Protein AF-A0A2X3K9X8-F1 (afdb_monomer)

Sequence (45 aa):
MIQYLNVFFYDIYPYICATVFFLGSWLRYDYGQYTWRASLKSNAR

Foldseek 3Di:
DVVVVCCCVPPPVVVVVVVCVVVVVVVCVVPVVVVPDDPDPPPDD

Secondary structure (DSSP, 8-state):
-HHHHHIIIIIIHHHHHHHHHHHHHHHHHHH-GGG-S--------

Solvent-accessible surface area (backbone atoms only — not comparable to full-atom values): 2859 Å² total; per-residue (Å²): 116,70,66,62,54,48,47,44,60,70,66,45,41,58,57,53,52,50,50,51,52,55,53,50,50,49,51,40,58,76,77,32,54,91,77,66,62,86,89,72,84,78,88,77,133

InterPro domains:
  IPR023234 NarG-like domain [PF02665] (6-39)
  IPR036197 NarG-like superfamily [SSF103501] (3-39)
  IPR051936 Membrane-embedded heme-iron electron transfer protein [PTHR30598] (3-39)

Structure (mmCIF, N/CA/C/O backbone):
data_AF-A0A2X3K9X8-F1
#
_entry.id   AF-A0A2X3K9X8-F1
#
loop_
_atom_site.group_PDB
_atom_site.id
_atom_site.type_symbol
_atom_site.label_atom_id
_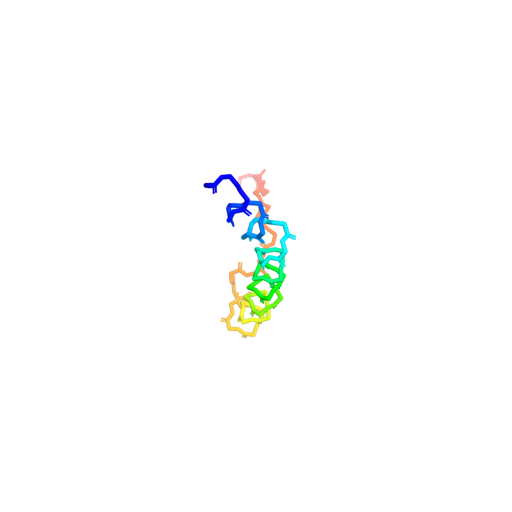atom_site.label_alt_id
_atom_site.label_comp_id
_atom_site.label_asym_id
_atom_site.label_entity_id
_atom_site.label_seq_id
_atom_site.pdbx_PDB_ins_code
_atom_site.Cartn_x
_atom_site.Cartn_y
_atom_site.Cartn_z
_atom_site.occupancy
_atom_site.B_iso_or_equiv
_atom_site.auth_seq_id
_atom_site.auth_comp_id
_atom_site.auth_asym_id
_atom_site.auth_atom_id
_atom_site.pdbx_PDB_model_num
ATOM 1 N N . MET A 1 1 ? -12.020 8.886 21.216 1.00 62.59 1 MET A N 1
ATOM 2 C CA . MET A 1 1 ? -10.758 9.265 20.538 1.00 62.59 1 MET A CA 1
ATOM 3 C C . MET A 1 1 ? -10.008 8.053 19.985 1.00 62.59 1 MET A C 1
ATOM 5 O O . MET A 1 1 ? -9.858 7.980 18.778 1.00 62.59 1 MET A O 1
ATOM 9 N N . ILE A 1 2 ? -9.611 7.070 20.806 1.00 79.31 2 ILE A N 1
ATOM 10 C CA . ILE A 1 2 ? -8.843 5.890 20.338 1.00 79.31 2 ILE A CA 1
ATOM 11 C C . ILE A 1 2 ? -9.612 5.008 19.332 1.00 79.31 2 ILE A C 1
ATOM 13 O O . ILE A 1 2 ? -9.018 4.474 18.406 1.00 79.31 2 ILE A O 1
ATOM 17 N N . GLN A 1 3 ? -10.941 4.930 19.444 1.00 83.31 3 GLN A N 1
ATOM 18 C CA . GLN A 1 3 ? -11.786 4.157 18.521 1.00 83.31 3 GLN A CA 1
ATOM 19 C C . GLN A 1 3 ? -11.667 4.598 17.052 1.00 83.31 3 GLN A C 1
ATOM 21 O O . GLN A 1 3 ? -11.597 3.754 16.170 1.00 83.31 3 GLN A O 1
ATOM 26 N N . TYR A 1 4 ? -11.567 5.906 16.784 1.00 85.50 4 TYR A N 1
ATOM 27 C CA . TYR A 1 4 ? -11.400 6.410 15.416 1.00 85.50 4 TYR A CA 1
ATOM 28 C C . TYR A 1 4 ? -10.061 5.974 14.810 1.00 85.50 4 TYR A C 1
ATOM 30 O O . TYR A 1 4 ? -10.003 5.546 13.662 1.00 85.50 4 TYR A O 1
ATOM 38 N N . LEU A 1 5 ? -8.988 6.038 15.605 1.00 90.56 5 LEU A N 1
ATOM 39 C CA . LEU A 1 5 ? -7.662 5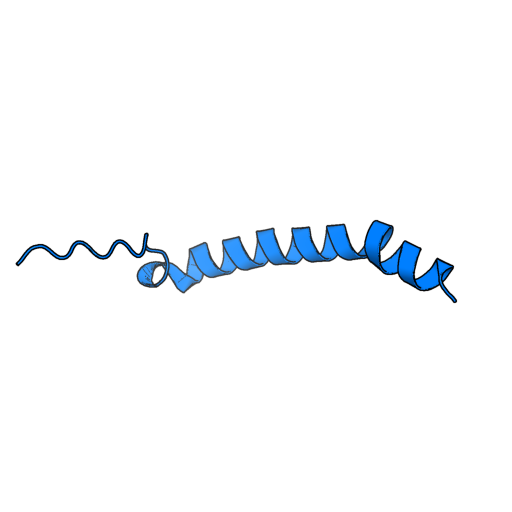.599 15.175 1.00 90.56 5 LEU A CA 1
ATOM 40 C C . LEU A 1 5 ? -7.631 4.088 14.926 1.00 90.56 5 LEU A C 1
ATOM 42 O O . LEU A 1 5 ? -7.044 3.658 13.942 1.00 90.56 5 LEU A O 1
ATOM 46 N N . ASN A 1 6 ? -8.301 3.290 15.761 1.00 89.62 6 ASN A N 1
ATOM 47 C CA . ASN A 1 6 ? -8.386 1.844 15.554 1.00 89.62 6 ASN A CA 1
ATOM 48 C C . ASN A 1 6 ? -9.085 1.492 14.235 1.00 89.62 6 ASN A C 1
ATOM 50 O O . ASN A 1 6 ? -8.530 0.735 13.447 1.00 89.62 6 ASN A O 1
ATOM 54 N N . VAL A 1 7 ? -10.249 2.082 13.957 1.00 90.88 7 VAL A N 1
ATOM 55 C CA . VAL A 1 7 ? -10.957 1.859 12.683 1.00 90.88 7 VAL A CA 1
ATOM 56 C C . VAL A 1 7 ? -10.092 2.307 11.502 1.00 90.88 7 VAL A C 1
ATOM 58 O O . VAL A 1 7 ? -9.964 1.604 10.504 1.00 90.88 7 VAL A O 1
ATOM 61 N N . PHE A 1 8 ? -9.413 3.448 11.622 1.00 90.56 8 PHE A N 1
ATOM 62 C CA . PHE A 1 8 ? -8.526 3.918 10.565 1.00 90.56 8 PHE A CA 1
ATOM 63 C C . PHE A 1 8 ? -7.369 2.944 10.281 1.00 90.56 8 PHE A C 1
ATOM 65 O O . PHE A 1 8 ? -7.146 2.593 9.124 1.00 90.56 8 PHE A O 1
ATOM 72 N N . PHE A 1 9 ? -6.649 2.485 11.308 1.00 92.00 9 PHE A N 1
ATOM 73 C CA . PHE A 1 9 ? -5.468 1.633 11.128 1.00 92.00 9 PHE A CA 1
ATOM 74 C C . PHE A 1 9 ? -5.791 0.176 10.797 1.00 92.00 9 PHE A C 1
ATOM 76 O O . PHE A 1 9 ? -5.036 -0.445 10.052 1.00 92.00 9 PHE A O 1
ATOM 83 N N . TYR A 1 10 ? -6.872 -0.377 11.343 1.00 89.75 10 TYR A N 1
ATOM 84 C CA . TYR A 1 10 ? -7.171 -1.801 11.195 1.00 89.75 10 TYR A CA 1
ATOM 85 C C . TYR A 1 10 ? -8.216 -2.086 10.120 1.00 89.75 10 TYR A C 1
ATOM 87 O O . TYR A 1 10 ? -8.102 -3.115 9.459 1.00 89.75 10 TYR A O 1
ATOM 95 N N . ASP A 1 11 ? -9.157 -1.169 9.876 1.00 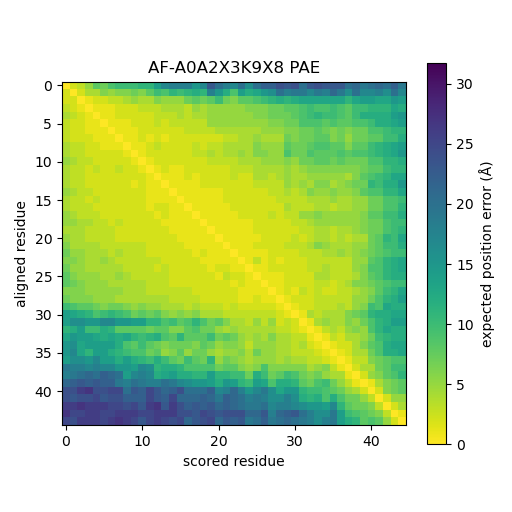89.31 11 ASP A N 1
ATOM 96 C CA . ASP A 1 11 ? -10.191 -1.385 8.861 1.00 89.31 11 ASP A CA 1
ATOM 97 C C . ASP A 1 11 ? -9.871 -0.686 7.541 1.00 89.31 11 ASP A C 1
ATOM 99 O O . ASP A 1 11 ? -10.154 -1.244 6.494 1.00 89.31 11 ASP A O 1
ATOM 103 N N . ILE A 1 12 ? -9.281 0.515 7.533 1.00 93.50 12 ILE A N 1
ATOM 104 C CA . ILE A 1 12 ? -9.125 1.297 6.286 1.00 93.50 12 ILE A CA 1
ATOM 105 C C . ILE A 1 12 ? -7.710 1.181 5.707 1.00 93.50 12 ILE A C 1
ATOM 107 O O . ILE A 1 12 ? -7.525 0.882 4.523 1.00 93.50 12 ILE A O 1
ATOM 111 N N . TYR A 1 13 ? -6.697 1.404 6.543 1.00 94.25 13 TYR A N 1
ATOM 112 C CA . TYR A 1 13 ? -5.291 1.419 6.150 1.00 94.25 13 TYR A CA 1
ATOM 113 C C . TYR A 1 13 ? -4.808 0.164 5.394 1.00 94.25 13 TYR A C 1
ATOM 115 O O . TYR A 1 13 ? -4.125 0.349 4.382 1.00 94.25 13 TYR A O 1
ATOM 123 N N . PRO A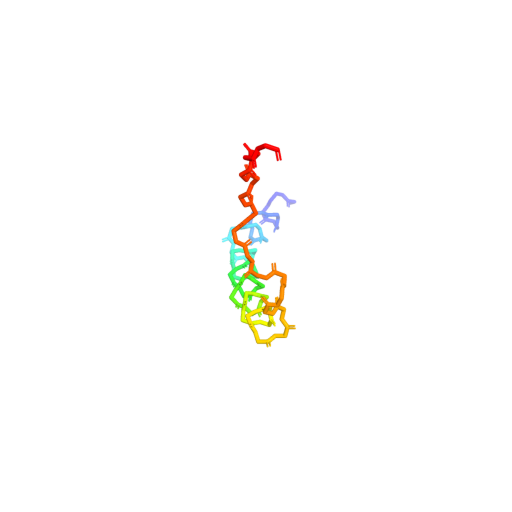 1 14 ? -5.164 -1.091 5.760 1.00 95.44 14 PRO A N 1
ATOM 124 C CA . PRO A 1 14 ? -4.662 -2.260 5.031 1.00 95.44 14 PRO A CA 1
ATOM 125 C C . PRO A 1 14 ? -5.080 -2.271 3.556 1.00 95.44 14 PRO A C 1
ATOM 127 O O . PRO A 1 14 ? -4.281 -2.645 2.695 1.00 95.44 14 PRO A O 1
ATOM 130 N N . TYR A 1 15 ? -6.288 -1.800 3.235 1.00 95.19 15 TYR A N 1
ATOM 131 C CA . TYR A 1 15 ? -6.764 -1.739 1.852 1.00 95.19 15 TYR A CA 1
ATOM 132 C C . TYR A 1 15 ? -6.061 -0.647 1.048 1.00 95.19 15 TYR A C 1
ATOM 134 O O . TYR A 1 15 ? -5.738 -0.858 -0.124 1.00 95.19 15 TYR A O 1
ATOM 142 N N . ILE A 1 16 ? -5.769 0.499 1.671 1.00 95.94 16 ILE A N 1
ATOM 143 C CA . ILE A 1 16 ? -4.997 1.573 1.033 1.00 95.94 16 ILE A CA 1
ATOM 144 C C . ILE A 1 16 ? -3.576 1.082 0.743 1.00 95.94 16 ILE A C 1
ATOM 146 O O . ILE A 1 16 ? -3.097 1.230 -0.382 1.00 95.94 16 ILE A O 1
ATOM 150 N N . CYS A 1 17 ? -2.923 0.439 1.716 1.00 95.75 17 CYS A N 1
ATOM 151 C CA . CYS A 1 17 ? -1.591 -0.136 1.534 1.00 95.75 17 CYS A CA 1
ATOM 152 C C . CYS A 1 17 ? -1.564 -1.168 0.407 1.00 95.75 17 CYS A C 1
ATOM 154 O O . CYS A 1 17 ? -0.692 -1.091 -0.457 1.00 95.75 17 CYS A O 1
ATOM 156 N N . ALA A 1 18 ? -2.525 -2.096 0.382 1.00 96.06 18 ALA A N 1
ATOM 157 C CA . ALA A 1 18 ? -2.627 -3.094 -0.677 1.00 96.06 18 ALA A CA 1
ATOM 158 C C . ALA A 1 18 ? -2.816 -2.431 -2.050 1.00 96.06 18 ALA A C 1
ATOM 160 O O . ALA A 1 18 ? -2.092 -2.737 -2.994 1.00 96.06 18 ALA A O 1
ATOM 161 N N . THR A 1 19 ? -3.729 -1.466 -2.146 1.00 96.56 19 THR A N 1
ATOM 162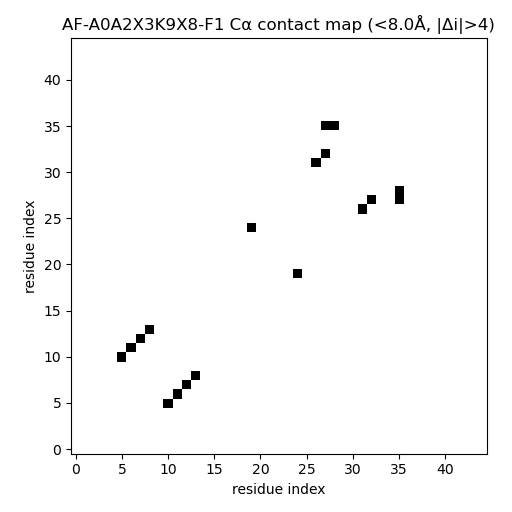 C CA . THR A 1 19 ? -4.023 -0.756 -3.397 1.00 96.56 19 THR A CA 1
ATOM 163 C C . THR A 1 19 ? -2.795 -0.021 -3.930 1.00 96.56 19 THR A C 1
ATOM 165 O O . THR A 1 19 ? -2.436 -0.188 -5.095 1.00 96.56 19 THR A O 1
ATOM 168 N N . VAL A 1 20 ? -2.102 0.742 -3.079 1.00 96.56 20 VAL A N 1
ATOM 169 C CA . VAL A 1 20 ? -0.882 1.468 -3.465 1.00 96.56 20 VAL A CA 1
ATOM 170 C C . VAL A 1 20 ? 0.253 0.504 -3.803 1.00 96.56 20 VAL A C 1
ATOM 172 O O . VAL A 1 20 ? 0.993 0.752 -4.752 1.00 96.56 20 VAL A O 1
ATOM 175 N N . PHE A 1 21 ? 0.384 -0.612 -3.082 1.00 95.00 21 PHE A N 1
ATOM 176 C CA . PHE A 1 21 ? 1.406 -1.615 -3.368 1.00 95.00 21 PHE A CA 1
ATOM 177 C C . PHE A 1 21 ? 1.195 -2.267 -4.737 1.00 95.00 21 PHE A C 1
ATOM 179 O O . PHE A 1 21 ? 2.132 -2.314 -5.535 1.00 95.00 21 PHE A O 1
ATOM 186 N N . PHE A 1 22 ? -0.021 -2.727 -5.037 1.00 95.44 22 PHE A N 1
ATOM 187 C CA . PHE A 1 22 ? -0.314 -3.390 -6.307 1.00 95.44 22 PHE A CA 1
ATOM 188 C C . PHE A 1 22 ? -0.272 -2.414 -7.484 1.00 95.44 22 PHE A C 1
ATOM 190 O O . PHE A 1 22 ? 0.425 -2.680 -8.463 1.00 95.44 22 PHE A O 1
ATOM 197 N N . LEU A 1 23 ? -0.940 -1.261 -7.382 1.00 95.31 23 LEU A N 1
ATOM 198 C CA . LEU A 1 23 ? -0.948 -0.265 -8.457 1.00 95.31 23 LEU A CA 1
ATOM 199 C C . LEU A 1 23 ? 0.421 0.392 -8.644 1.00 95.31 23 LEU A C 1
ATOM 201 O O . LEU A 1 23 ? 0.853 0.593 -9.774 1.00 95.31 23 LEU A O 1
ATOM 205 N N . GLY A 1 24 ? 1.132 0.696 -7.558 1.00 91.31 24 GLY A N 1
ATOM 206 C CA . GLY A 1 24 ? 2.476 1.268 -7.623 1.00 91.31 24 GLY A CA 1
ATOM 207 C C . GLY A 1 24 ? 3.493 0.290 -8.210 1.00 91.31 24 GLY A C 1
ATOM 208 O O . GLY A 1 24 ? 4.324 0.688 -9.028 1.00 91.31 24 GLY A O 1
ATOM 209 N N . SER A 1 25 ? 3.399 -0.997 -7.857 1.00 90.31 25 SER A N 1
ATOM 210 C CA . SER A 1 25 ? 4.238 -2.042 -8.457 1.00 90.31 25 SER A CA 1
ATOM 211 C C . SER A 1 25 ? 3.928 -2.223 -9.938 1.00 90.31 25 SER A C 1
ATOM 213 O O . SER A 1 25 ? 4.860 -2.298 -10.732 1.00 90.31 25 SER A O 1
ATOM 215 N N . TRP A 1 26 ? 2.647 -2.219 -10.322 1.00 92.69 26 TRP A N 1
ATOM 216 C CA . TRP A 1 26 ? 2.237 -2.263 -11.727 1.00 92.69 26 TRP A CA 1
ATOM 217 C C . TRP A 1 26 ? 2.787 -1.062 -12.497 1.00 92.69 26 TRP A C 1
ATOM 219 O O . TRP A 1 26 ? 3.442 -1.224 -13.522 1.00 92.69 26 TRP A O 1
ATOM 229 N N . LEU A 1 27 ? 2.577 0.155 -11.997 1.00 92.88 27 LEU A N 1
ATOM 230 C CA . LEU A 1 27 ? 3.039 1.365 -12.670 1.00 92.88 27 LEU A CA 1
ATOM 231 C C . LEU A 1 27 ? 4.569 1.369 -12.822 1.00 92.88 27 LEU A C 1
ATOM 233 O O . LEU A 1 27 ? 5.094 1.700 -13.883 1.00 92.88 27 LEU A O 1
ATOM 237 N N . ARG A 1 28 ? 5.309 0.948 -11.791 1.00 88.50 28 ARG A N 1
ATOM 238 C CA . ARG A 1 28 ? 6.767 0.812 -11.892 1.00 88.50 28 ARG A CA 1
ATOM 239 C C . ARG A 1 28 ? 7.180 -0.298 -12.861 1.00 88.50 28 ARG A C 1
ATOM 241 O O . ARG A 1 28 ? 8.203 -0.145 -13.522 1.00 88.50 28 ARG A O 1
ATOM 248 N N . TYR A 1 29 ? 6.422 -1.386 -12.943 1.00 85.19 29 TYR A N 1
ATOM 249 C CA . TYR A 1 29 ? 6.673 -2.467 -13.894 1.00 85.19 29 TYR A CA 1
ATOM 250 C C . TYR A 1 29 ? 6.578 -1.968 -15.342 1.00 85.19 29 TYR A C 1
ATOM 252 O O . TYR A 1 29 ? 7.471 -2.240 -16.142 1.00 85.19 29 TYR A O 1
ATOM 260 N N . ASP A 1 30 ? 5.535 -1.196 -15.651 1.00 86.50 30 ASP A N 1
ATOM 261 C CA . ASP A 1 30 ? 5.238 -0.739 -17.013 1.00 86.50 30 ASP A CA 1
ATOM 262 C C . ASP A 1 30 ? 6.157 0.420 -17.454 1.00 86.50 30 ASP A C 1
ATOM 264 O O . ASP A 1 30 ? 6.738 0.396 -18.538 1.00 86.50 30 ASP A O 1
ATOM 268 N N . TYR A 1 31 ? 6.391 1.404 -16.575 1.00 85.44 31 TYR A N 1
ATOM 269 C CA . TYR A 1 31 ? 7.134 2.630 -16.922 1.00 85.44 31 TYR A CA 1
ATOM 270 C C . TYR A 1 31 ? 8.580 2.671 -16.398 1.00 85.44 31 TYR A C 1
ATOM 272 O O . TYR A 1 31 ? 9.395 3.474 -16.853 1.00 85.44 31 TYR A O 1
ATOM 280 N N . GLY A 1 32 ? 8.925 1.830 -15.423 1.00 81.44 32 GLY A N 1
ATOM 281 C CA . GLY A 1 32 ? 10.173 1.895 -14.657 1.00 81.44 32 GLY A CA 1
ATOM 282 C C . GLY A 1 32 ? 11.170 0.774 -14.949 1.00 81.44 32 GLY A C 1
ATOM 283 O O . GLY A 1 32 ? 12.047 0.536 -14.115 1.00 81.44 32 GLY A O 1
ATOM 284 N N . GLN A 1 33 ? 11.074 0.107 -16.103 1.00 75.38 33 GLN A N 1
ATOM 285 C CA . GLN A 1 33 ? 11.843 -1.101 -16.445 1.00 75.38 33 GLN A CA 1
ATOM 286 C C . GLN A 1 33 ? 13.364 -0.951 -16.229 1.00 75.38 33 GLN A C 1
ATOM 288 O O . GLN A 1 33 ? 14.011 -1.826 -15.660 1.00 75.38 33 GLN A O 1
ATOM 293 N N . TYR A 1 34 ? 13.959 0.193 -16.591 1.00 70.00 34 TYR A N 1
ATOM 294 C CA . TYR A 1 34 ? 15.398 0.435 -16.389 1.00 70.00 34 TYR A CA 1
ATOM 295 C C . TYR A 1 34 ? 15.813 0.503 -14.915 1.00 70.00 34 TYR A C 1
ATOM 297 O O . TYR A 1 34 ? 16.939 0.140 -14.573 1.00 70.00 34 TYR A O 1
ATOM 305 N N . THR A 1 35 ? 14.901 0.943 -14.047 1.00 76.62 35 THR A N 1
ATOM 306 C CA . THR A 1 35 ? 15.105 1.038 -12.593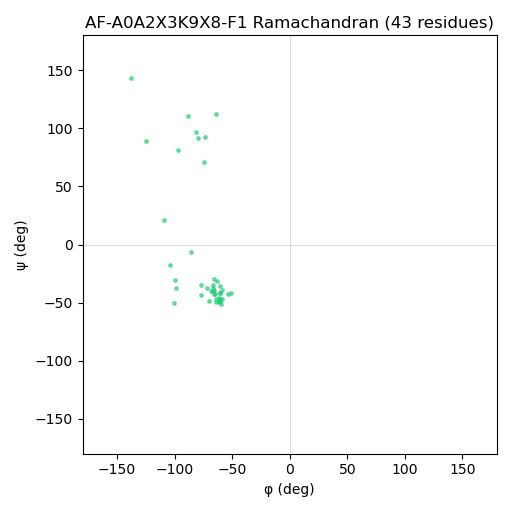 1.00 76.62 35 THR A CA 1
ATOM 307 C C . THR A 1 35 ? 14.794 -0.270 -11.871 1.00 76.62 35 THR A C 1
ATOM 309 O O . THR A 1 35 ? 14.992 -0.371 -10.658 1.00 76.62 35 THR A O 1
ATOM 312 N N . TRP A 1 36 ? 14.263 -1.267 -12.580 1.00 80.38 36 TRP A N 1
ATOM 313 C CA . TRP A 1 36 ? 13.867 -2.539 -12.004 1.00 80.38 36 TRP A CA 1
ATOM 314 C C . TRP A 1 36 ? 14.980 -3.563 -12.210 1.00 80.38 36 TRP A C 1
ATOM 316 O O . TRP A 1 36 ? 15.011 -4.335 -13.161 1.00 80.38 36 TRP A O 1
ATOM 326 N N . ARG A 1 37 ? 15.979 -3.492 -11.328 1.00 76.88 37 ARG A N 1
ATOM 327 C CA . ARG A 1 37 ? 17.156 -4.363 -11.345 1.00 76.88 37 ARG A CA 1
ATOM 328 C C . ARG A 1 37 ? 17.483 -4.789 -9.921 1.00 76.88 37 ARG A C 1
ATOM 330 O O . ARG A 1 37 ? 17.360 -3.986 -8.996 1.00 76.88 37 ARG A O 1
ATOM 337 N N . ALA A 1 38 ? 17.931 -6.031 -9.744 1.00 80.00 38 ALA A N 1
ATOM 338 C CA . ALA A 1 38 ? 18.554 -6.440 -8.492 1.00 80.00 38 ALA A CA 1
ATOM 339 C C . ALA A 1 38 ? 19.846 -5.627 -8.340 1.00 80.00 38 ALA A C 1
ATOM 341 O O . ALA A 1 38 ? 20.764 -5.767 -9.147 1.00 80.00 38 ALA A O 1
ATOM 342 N N . SER A 1 39 ? 19.890 -4.730 -7.353 1.00 72.31 39 SER A N 1
ATOM 343 C CA . SER A 1 39 ? 21.059 -3.887 -7.083 1.00 72.31 39 SER A CA 1
ATOM 344 C C . SER A 1 39 ? 22.155 -4.735 -6.429 1.00 72.31 39 SER A C 1
ATOM 346 O O . SER A 1 39 ? 22.408 -4.666 -5.229 1.00 72.31 39 SER A O 1
ATOM 348 N N . LEU A 1 40 ? 22.750 -5.621 -7.226 1.00 72.19 40 LEU A N 1
ATOM 349 C CA . LEU A 1 40 ? 23.869 -6.471 -6.852 1.00 72.19 40 LEU A CA 1
ATOM 350 C C . LEU A 1 40 ? 25.155 -5.694 -7.135 1.00 72.19 40 LEU A C 1
ATOM 352 O O . LEU A 1 40 ? 25.512 -5.461 -8.288 1.00 72.19 40 LEU A O 1
ATOM 356 N N . LYS A 1 41 ? 25.874 -5.292 -6.084 1.00 70.19 41 LYS A N 1
ATOM 357 C CA . LYS A 1 41 ? 27.262 -4.843 -6.228 1.00 70.19 41 LYS A CA 1
ATOM 358 C C . LYS A 1 41 ? 28.157 -6.075 -6.340 1.00 70.19 41 LYS A C 1
ATOM 360 O O . LYS A 1 41 ? 28.617 -6.587 -5.323 1.00 70.19 41 LYS A O 1
ATOM 365 N N . SER A 1 42 ? 28.429 -6.552 -7.552 1.00 71.12 42 SER A N 1
ATOM 366 C CA . SER A 1 42 ? 29.582 -7.432 -7.756 1.00 71.12 42 SER A CA 1
ATOM 367 C C . SER A 1 42 ? 30.830 -6.559 -7.878 1.00 71.12 42 SER A C 1
ATOM 369 O O . SER A 1 42 ? 31.115 -6.014 -8.943 1.00 71.12 42 SER A O 1
ATOM 371 N N . ASN A 1 43 ? 31.559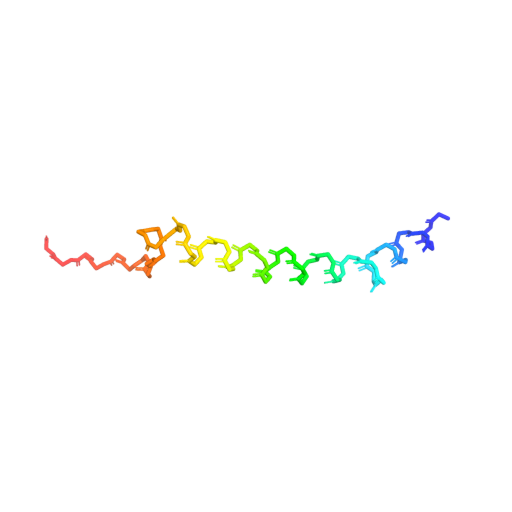 -6.393 -6.776 1.00 71.62 43 ASN A N 1
ATOM 372 C CA . ASN A 1 43 ? 32.924 -5.882 -6.832 1.00 71.62 43 ASN A CA 1
ATOM 373 C C . ASN A 1 43 ? 33.820 -6.998 -7.385 1.00 71.62 43 ASN A C 1
ATOM 375 O O . ASN A 1 43 ? 34.262 -7.865 -6.633 1.00 71.62 43 ASN A O 1
ATOM 379 N N . ALA A 1 44 ? 34.022 -7.023 -8.700 1.00 65.00 44 ALA A N 1
ATOM 380 C CA . ALA A 1 44 ? 34.948 -7.939 -9.347 1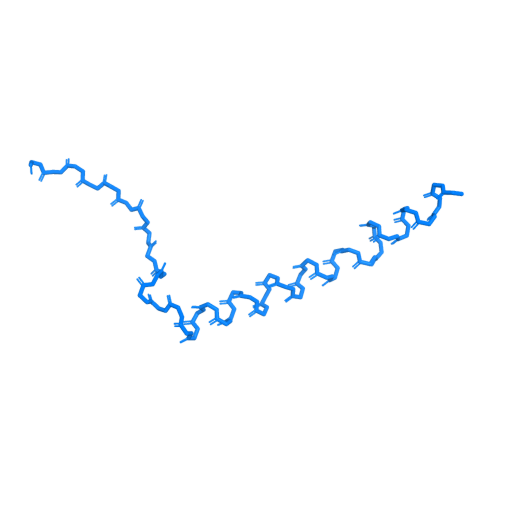.00 65.00 44 ALA A CA 1
ATOM 381 C C . ALA A 1 44 ? 35.949 -7.135 -10.185 1.00 65.00 44 ALA A C 1
ATOM 383 O O . ALA A 1 44 ? 35.737 -6.936 -11.377 1.00 65.00 44 ALA A O 1
ATOM 384 N N . ARG A 1 45 ? 37.040 -6.772 -9.496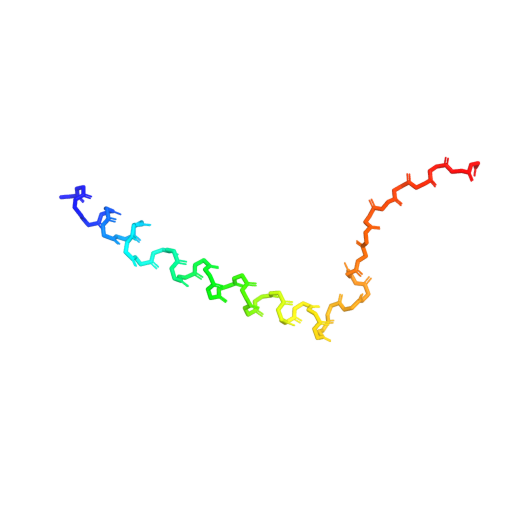 1.00 61.31 45 ARG A N 1
ATOM 385 C CA . ARG A 1 45 ? 38.270 -6.091 -9.939 1.00 61.31 45 ARG A CA 1
ATOM 386 C C . ARG A 1 45 ? 38.181 -4.613 -10.300 1.00 61.31 45 ARG A C 1
ATOM 388 O O . ARG A 1 45 ? 37.418 -4.249 -11.213 1.00 61.31 45 ARG A O 1
#

pLDDT: mean 85.01, std 10.17, range [61.31, 96.56]

Mean predicted aligned error: 7.22 Å

Organism: Escherichia coli (NCBI:txid562)

Radius of gyration: 18.03 Å; Cα contacts (8 Å, |Δi|>4): 9; chains: 1; bounding box: 50×17×38 Å